Protein AF-A0A956YZY0-F1 (afdb_monomer_lite)

Sequence (178 aa):
MVRRVFIVMTLVFVVIIGIGIAQAATVSGPVVLTCTGIDGSAATGLIDRDNTGTGQESYTISVVDGAGTELYNYSATLLVSATPGPFGSTNYTTPPQYNPITLTLTSHAGNGLPEAITFTAQGTCDGLPWLAACTLNIPEGSVVGEAPLGASVYSSPGEATNITLNPGTYIVVGQDES

Structure (mmCIF, N/CA/C/O backbone):
data_AF-A0A956YZY0-F1
#
_entry.id   AF-A0A956YZY0-F1
#
loop_
_atom_site.group_PDB
_atom_site.id
_atom_site.type_symbol
_atom_site.label_atom_id
_atom_site.label_alt_id
_atom_site.label_comp_id
_atom_site.label_asym_id
_atom_site.label_entity_id
_atom_site.label_seq_id
_atom_site.pdbx_PDB_ins_code
_atom_site.Cartn_x
_atom_site.Cartn_y
_atom_site.Cartn_z
_atom_site.occupancy
_atom_site.B_iso_or_equiv
_atom_site.auth_seq_id
_atom_site.auth_comp_id
_atom_site.auth_asym_id
_atom_site.auth_atom_id
_atom_site.pdbx_PDB_model_num
ATOM 1 N N . MET A 1 1 ? -45.202 -45.625 46.369 1.00 41.31 1 MET A N 1
ATOM 2 C CA . MET A 1 1 ? -44.644 -44.255 46.434 1.00 41.31 1 MET A CA 1
ATOM 3 C C . MET A 1 1 ? -43.808 -44.023 45.184 1.00 41.31 1 MET A C 1
ATOM 5 O O . MET A 1 1 ? -42.787 -44.675 45.036 1.00 41.31 1 MET A O 1
ATOM 9 N N . VAL A 1 2 ? -44.267 -43.182 44.254 1.00 37.06 2 VAL A N 1
ATOM 10 C CA . VAL A 1 2 ? -43.566 -42.905 42.985 1.00 37.06 2 VAL A CA 1
ATOM 11 C C . VAL A 1 2 ? -42.922 -41.524 43.091 1.00 37.06 2 VAL A C 1
ATOM 13 O O . VAL A 1 2 ? -43.621 -40.525 43.253 1.00 37.06 2 VAL A O 1
ATOM 16 N N . ARG A 1 3 ? -41.587 -41.473 43.066 1.00 39.16 3 ARG A N 1
ATOM 17 C CA . ARG A 1 3 ? -40.789 -40.250 43.226 1.00 39.16 3 ARG A CA 1
ATOM 18 C C . ARG A 1 3 ? -40.714 -39.537 41.870 1.00 39.16 3 ARG A C 1
ATOM 20 O O . ARG A 1 3 ? -40.061 -40.027 40.958 1.00 39.16 3 ARG A O 1
ATOM 27 N N . ARG A 1 4 ? -41.430 -38.418 41.715 1.00 43.09 4 ARG A N 1
ATOM 28 C CA . ARG A 1 4 ? -41.411 -37.597 40.492 1.00 43.09 4 ARG A CA 1
ATOM 29 C C . ARG A 1 4 ? -40.213 -36.647 40.540 1.00 43.09 4 ARG A C 1
ATOM 31 O O . ARG A 1 4 ? -40.141 -35.803 41.427 1.00 43.09 4 ARG A O 1
ATOM 38 N N . VAL A 1 5 ? -39.273 -36.816 39.614 1.00 43.88 5 VAL A N 1
ATOM 39 C CA . VAL A 1 5 ? -38.119 -35.927 39.426 1.00 43.88 5 VAL A CA 1
ATOM 40 C C . VAL A 1 5 ? -38.533 -34.821 38.456 1.00 43.88 5 VAL A C 1
ATOM 42 O O . VAL A 1 5 ? -38.898 -35.106 37.319 1.00 43.88 5 VAL A O 1
ATOM 45 N N . PHE A 1 6 ? -38.516 -33.570 38.916 1.00 40.50 6 PHE A N 1
ATOM 46 C CA . PHE A 1 6 ? -38.710 -32.386 38.078 1.00 40.50 6 PHE A CA 1
ATOM 47 C C . PHE A 1 6 ? -37.352 -31.952 37.514 1.00 40.50 6 PHE A C 1
ATOM 49 O O . PHE A 1 6 ? -36.487 -31.508 38.266 1.00 40.50 6 PHE A O 1
ATOM 56 N N . ILE A 1 7 ? -37.160 -32.087 36.202 1.00 45.84 7 ILE A N 1
ATOM 57 C CA . ILE A 1 7 ? -36.013 -31.513 35.489 1.00 45.84 7 ILE A CA 1
ATOM 58 C C . ILE A 1 7 ? -36.432 -30.112 35.041 1.00 45.84 7 ILE A C 1
ATOM 60 O O . ILE A 1 7 ? -37.234 -29.958 34.121 1.00 45.84 7 ILE A O 1
ATOM 64 N N . VAL A 1 8 ? -35.927 -29.087 35.729 1.00 43.84 8 VAL A N 1
ATOM 65 C CA . VAL A 1 8 ? -36.049 -27.688 35.302 1.00 43.84 8 VAL A CA 1
ATOM 66 C C . VAL A 1 8 ? -35.030 -27.480 34.186 1.00 43.84 8 VAL A C 1
ATOM 68 O O . VAL A 1 8 ? -33.842 -27.293 34.429 1.00 43.84 8 VAL A O 1
ATOM 71 N N . MET A 1 9 ? -35.493 -27.608 32.946 1.00 40.72 9 MET A N 1
ATOM 72 C CA . MET A 1 9 ? -34.694 -27.375 31.748 1.00 40.72 9 MET A CA 1
ATOM 73 C C . MET A 1 9 ? -34.612 -25.861 31.511 1.00 40.72 9 MET A C 1
ATOM 75 O O . MET A 1 9 ? -35.463 -25.272 30.849 1.00 40.72 9 MET A O 1
ATOM 79 N N . THR A 1 10 ? -33.623 -25.213 32.128 1.00 48.22 10 THR A N 1
ATOM 80 C CA . THR A 1 10 ? -33.351 -23.781 31.952 1.00 48.22 10 THR A CA 1
ATOM 81 C C . THR A 1 10 ? -32.853 -23.536 30.530 1.00 48.22 10 THR A C 1
ATOM 83 O O . THR A 1 10 ? -31.740 -23.914 30.168 1.00 48.22 10 THR A O 1
ATOM 86 N N . LEU A 1 11 ? -33.706 -22.927 29.711 1.00 43.06 11 LEU A N 1
ATOM 87 C CA . LEU A 1 11 ? -33.430 -22.570 28.326 1.00 43.06 11 LEU A CA 1
ATOM 88 C C . LEU A 1 11 ? -32.510 -21.338 28.316 1.00 43.06 11 LEU A C 1
ATOM 90 O O . LEU A 1 11 ? -32.964 -20.207 28.479 1.00 43.06 11 LEU A O 1
ATOM 94 N N . VAL A 1 12 ? -31.200 -21.561 28.201 1.00 46.22 12 VAL A N 1
ATOM 95 C CA . VAL A 1 12 ? -30.209 -20.489 28.041 1.00 46.22 12 VAL A CA 1
ATOM 96 C C . VAL A 1 12 ? -30.343 -19.936 26.622 1.00 46.22 12 VAL A C 1
ATOM 98 O O . VAL A 1 12 ? -29.876 -20.539 25.659 1.00 46.22 12 VAL A O 1
ATOM 101 N N . PHE A 1 13 ? -31.018 -18.794 26.488 1.00 39.66 13 PHE A N 1
ATOM 102 C CA . PHE A 1 13 ? -31.026 -18.003 25.260 1.00 39.66 13 PHE A CA 1
ATOM 103 C C . PHE A 1 13 ? -29.633 -17.383 25.087 1.00 39.66 13 PHE A C 1
ATOM 105 O O . PHE A 1 13 ? -29.310 -16.368 25.703 1.00 39.66 13 PHE A O 1
ATOM 112 N N . VAL A 1 14 ? -28.780 -18.014 24.280 1.00 46.91 14 VAL A N 1
ATOM 113 C CA . VAL A 1 14 ? -27.547 -17.379 23.808 1.00 46.91 14 VAL A CA 1
ATOM 114 C C . VAL A 1 14 ? -27.966 -16.312 22.802 1.00 46.91 14 VAL A C 1
ATOM 116 O O . VAL A 1 14 ? -28.294 -16.612 21.656 1.00 46.91 14 VAL A O 1
ATOM 119 N N . VAL A 1 15 ? -28.004 -15.058 23.249 1.00 41.41 15 VAL A N 1
ATOM 120 C CA . VAL A 1 15 ? -28.089 -13.903 22.355 1.00 41.41 15 VAL A CA 1
ATOM 121 C C . VAL A 1 15 ? -26.752 -13.835 21.625 1.00 41.41 15 VAL A C 1
ATOM 123 O O . VAL A 1 15 ? -25.774 -13.303 22.145 1.00 41.41 15 VAL A O 1
ATOM 126 N N . ILE A 1 16 ? -26.690 -14.425 20.433 1.00 41.47 16 ILE A N 1
ATOM 127 C CA . ILE A 1 16 ? -25.596 -14.180 19.497 1.00 41.47 16 ILE A CA 1
ATOM 128 C C . ILE A 1 16 ? -25.816 -12.753 18.998 1.00 41.47 16 ILE A C 1
ATOM 130 O O . ILE A 1 16 ? -26.562 -12.521 18.049 1.00 41.47 16 ILE A O 1
ATOM 134 N N . ILE A 1 17 ? -25.235 -11.777 19.697 1.00 45.72 17 ILE A N 1
ATOM 135 C CA . ILE A 1 17 ? -25.095 -10.429 19.157 1.00 45.72 17 ILE A CA 1
ATOM 136 C C . ILE A 1 17 ? -24.217 -10.610 17.925 1.00 45.72 17 ILE A C 1
ATOM 138 O O . ILE A 1 17 ? -23.032 -10.920 18.046 1.00 45.72 17 ILE A O 1
ATOM 142 N N . GLY A 1 18 ? -24.823 -10.510 16.744 1.00 35.06 18 GLY A N 1
ATOM 143 C CA . GLY A 1 18 ? -24.089 -10.427 15.495 1.00 35.06 18 GLY A CA 1
ATOM 144 C C . GLY A 1 18 ? -23.196 -9.202 15.581 1.00 35.06 18 GLY A C 1
ATOM 145 O O . GLY A 1 18 ? -23.655 -8.082 15.382 1.00 35.06 18 GLY A O 1
ATOM 146 N N . ILE A 1 19 ? -21.934 -9.413 15.942 1.00 46.94 19 ILE A N 1
ATOM 147 C CA . ILE A 1 19 ? -20.869 -8.448 15.723 1.00 46.94 19 ILE A CA 1
ATOM 148 C C . ILE A 1 19 ? -20.811 -8.269 14.213 1.00 46.94 19 ILE A C 1
ATOM 150 O O . ILE A 1 19 ? -20.274 -9.110 13.494 1.00 46.94 19 ILE A O 1
ATOM 154 N N . GLY A 1 20 ? -21.458 -7.209 13.728 1.00 42.91 20 GLY A N 1
ATOM 155 C CA . GLY A 1 20 ? -21.179 -6.687 12.407 1.00 42.91 20 GLY A CA 1
ATOM 156 C C . GLY A 1 20 ? -19.684 -6.428 12.376 1.00 42.91 20 GLY A C 1
ATOM 157 O O . GLY A 1 20 ? -19.193 -5.555 13.087 1.00 42.91 20 GLY A O 1
ATOM 158 N N . ILE A 1 21 ? -18.960 -7.264 11.642 1.00 47.44 21 ILE A N 1
ATOM 159 C CA . ILE A 1 21 ? -17.570 -7.021 11.282 1.00 47.44 21 ILE A CA 1
ATOM 160 C C . ILE A 1 21 ? -17.555 -5.661 10.587 1.00 47.44 21 ILE A C 1
ATOM 162 O O . ILE A 1 21 ? -17.984 -5.553 9.440 1.00 47.44 21 ILE A O 1
ATOM 166 N N . ALA A 1 22 ? -17.171 -4.617 11.328 1.00 50.84 22 ALA A N 1
ATOM 167 C CA . ALA A 1 22 ? -16.955 -3.294 10.770 1.00 50.84 22 ALA A CA 1
ATOM 168 C C . ALA A 1 22 ? -15.990 -3.472 9.598 1.00 50.84 22 ALA A C 1
ATOM 170 O O . ALA A 1 22 ? -14.910 -4.057 9.766 1.00 50.84 22 ALA A O 1
ATOM 171 N N . GLN A 1 23 ? -16.432 -3.065 8.407 1.00 60.34 23 GLN A N 1
ATOM 172 C CA . GLN A 1 23 ? -15.556 -3.044 7.249 1.00 60.34 23 GLN A CA 1
ATOM 173 C C . GLN A 1 23 ? -14.432 -2.053 7.572 1.00 60.34 23 GLN A C 1
ATOM 175 O O . GLN A 1 23 ? -14.610 -1.142 8.372 1.00 60.34 23 GLN A O 1
ATOM 180 N N . ALA A 1 24 ? -13.220 -2.377 7.143 1.00 66.94 24 ALA A N 1
ATOM 181 C CA . ALA A 1 24 ? -12.042 -1.574 7.435 1.00 66.94 24 ALA A CA 1
ATOM 182 C C . ALA A 1 24 ? -11.879 -0.477 6.369 1.00 66.94 24 ALA A C 1
ATOM 184 O O . ALA A 1 24 ? -12.570 -0.531 5.349 1.00 66.94 24 ALA A O 1
ATOM 185 N N . ALA A 1 25 ? -10.939 0.457 6.571 1.00 73.69 25 ALA A N 1
ATOM 186 C CA . ALA A 1 25 ? -10.682 1.574 5.657 1.00 73.69 25 ALA A CA 1
ATOM 187 C C . ALA A 1 25 ? -10.806 1.197 4.166 1.00 73.69 25 ALA A C 1
ATOM 189 O O . ALA A 1 25 ? -9.964 0.488 3.618 1.00 73.69 25 ALA A O 1
ATOM 190 N N . THR A 1 26 ? -11.841 1.675 3.484 1.00 81.25 26 THR A N 1
ATOM 191 C CA . THR A 1 26 ? -12.118 1.306 2.090 1.00 81.25 26 THR A CA 1
ATOM 192 C C . THR A 1 26 ? -11.622 2.392 1.146 1.00 81.25 26 THR A C 1
ATOM 194 O O . THR A 1 26 ? -11.873 3.572 1.372 1.00 81.25 26 THR A O 1
ATOM 197 N N . VAL A 1 27 ? -10.954 2.012 0.056 1.00 87.31 27 VAL A N 1
ATOM 198 C CA . VAL A 1 27 ? -10.563 2.936 -1.020 1.00 87.31 27 VAL A CA 1
ATOM 199 C C . VAL A 1 27 ? -11.396 2.640 -2.264 1.00 87.31 27 VAL A C 1
ATOM 201 O O . VAL A 1 27 ? -11.514 1.490 -2.682 1.00 87.31 27 VAL A O 1
ATOM 204 N N . SER A 1 28 ? -11.975 3.679 -2.862 1.00 89.62 28 SER A N 1
ATOM 205 C CA . SER A 1 28 ? -12.790 3.605 -4.074 1.00 89.62 28 SER A CA 1
ATOM 206 C C . SER A 1 28 ? -12.232 4.529 -5.150 1.00 89.62 28 SER A C 1
ATOM 208 O O . SER A 1 28 ? -12.006 5.709 -4.904 1.00 89.62 28 SER A O 1
ATOM 210 N N . GLY A 1 29 ? -12.076 4.018 -6.369 1.00 88.62 29 GLY A N 1
ATOM 211 C CA . GLY A 1 29 ? -11.477 4.749 -7.488 1.00 88.62 29 GLY A CA 1
ATOM 212 C C . GLY A 1 29 ? -10.011 4.370 -7.732 1.00 88.62 29 GLY A C 1
ATOM 213 O O . GLY A 1 29 ? -9.440 3.572 -6.987 1.00 88.62 29 GLY A O 1
ATOM 214 N N . PRO A 1 30 ? -9.406 4.878 -8.818 1.00 91.38 30 PRO A N 1
ATOM 215 C CA . PRO A 1 30 ? -8.063 4.482 -9.212 1.00 91.38 30 PRO A CA 1
ATOM 216 C C . PRO A 1 30 ? -6.999 5.154 -8.337 1.00 91.38 30 PRO A C 1
ATOM 218 O O . PRO A 1 30 ? -6.982 6.375 -8.191 1.00 91.38 30 PRO A O 1
ATOM 221 N N . VAL A 1 31 ? -6.074 4.345 -7.820 1.00 94.38 31 VAL A N 1
ATOM 222 C CA . VAL A 1 31 ? -4.800 4.802 -7.250 1.00 94.38 31 VAL A CA 1
ATOM 223 C C . VAL A 1 31 ? -3.693 4.341 -8.188 1.00 94.38 31 VAL A C 1
ATOM 225 O O . VAL A 1 31 ? -3.515 3.141 -8.398 1.00 94.38 31 VAL A O 1
ATOM 228 N N . VAL A 1 32 ? -2.969 5.291 -8.772 1.00 95.94 32 VAL A N 1
ATOM 229 C CA . VAL A 1 32 ? -1.895 5.033 -9.732 1.00 95.94 32 VAL A CA 1
ATOM 230 C C . VAL A 1 32 ? -0.550 5.195 -9.035 1.00 95.94 32 VAL A C 1
ATOM 232 O O . VAL A 1 32 ? -0.247 6.246 -8.470 1.00 95.94 32 VAL A O 1
ATOM 235 N N . LEU A 1 33 ? 0.279 4.154 -9.094 1.00 97.00 33 LEU A N 1
ATOM 236 C CA . LEU A 1 33 ? 1.664 4.210 -8.635 1.00 97.00 33 LEU A CA 1
ATOM 237 C C . LEU A 1 33 ? 2.558 4.534 -9.828 1.00 97.00 33 LEU A C 1
ATOM 239 O O . LEU A 1 33 ? 2.664 3.752 -10.771 1.00 97.00 33 LEU A O 1
ATOM 243 N N . THR A 1 34 ? 3.174 5.710 -9.785 1.00 95.69 34 THR A N 1
ATOM 244 C CA . THR A 1 34 ? 4.140 6.174 -10.787 1.00 95.69 34 THR A CA 1
ATOM 245 C C . THR A 1 34 ? 5.563 5.913 -10.294 1.00 95.69 34 THR A C 1
ATOM 247 O O . THR A 1 34 ? 5.766 5.404 -9.193 1.00 95.69 34 THR A O 1
ATOM 250 N N . CYS A 1 35 ? 6.569 6.312 -11.072 1.00 96.75 35 CYS A N 1
ATOM 251 C CA . CYS A 1 35 ? 7.977 6.189 -10.678 1.00 96.75 35 CYS A CA 1
ATOM 252 C C . CYS A 1 35 ? 8.451 7.255 -9.698 1.00 96.75 35 CYS A C 1
ATOM 254 O O . CYS A 1 35 ? 9.539 7.136 -9.143 1.00 96.75 35 CYS A O 1
ATOM 256 N N . THR A 1 36 ? 7.645 8.292 -9.480 1.00 97.25 36 THR A N 1
ATOM 257 C CA . THR A 1 36 ? 7.986 9.412 -8.598 1.00 97.25 36 THR A CA 1
ATOM 258 C C . THR A 1 36 ? 7.070 9.508 -7.387 1.00 97.25 36 THR A C 1
ATOM 260 O O . THR A 1 36 ? 7.419 10.189 -6.426 1.00 97.25 36 THR A O 1
ATOM 263 N N . GLY A 1 37 ? 5.905 8.858 -7.416 1.00 97.12 37 GLY A N 1
ATOM 264 C CA . GLY A 1 37 ? 4.925 8.981 -6.349 1.00 97.12 37 GLY A CA 1
ATOM 265 C C . GLY A 1 37 ? 3.602 8.266 -6.594 1.00 97.12 37 GLY A C 1
ATOM 266 O O . GLY A 1 37 ? 3.418 7.537 -7.571 1.00 97.12 37 GLY A O 1
ATOM 267 N N . ILE A 1 38 ? 2.673 8.542 -5.688 1.00 97.56 38 ILE A N 1
ATOM 268 C CA . ILE A 1 38 ? 1.305 8.039 -5.649 1.00 97.56 38 ILE A CA 1
ATOM 269 C C . ILE A 1 38 ? 0.379 9.129 -6.197 1.00 97.56 38 ILE A C 1
ATOM 271 O O . ILE A 1 38 ? 0.379 10.249 -5.681 1.00 97.56 38 ILE A O 1
ATOM 275 N N . ASP A 1 39 ? -0.454 8.787 -7.177 1.00 96.50 39 ASP A N 1
ATOM 276 C CA . ASP A 1 39 ? -1.583 9.607 -7.619 1.00 96.50 39 ASP A CA 1
ATOM 277 C C . ASP A 1 39 ? -2.901 8.894 -7.293 1.00 96.50 39 ASP A C 1
ATOM 279 O O . ASP A 1 39 ? -3.341 7.985 -7.997 1.00 96.50 39 ASP A O 1
ATOM 283 N N . GLY A 1 40 ? -3.519 9.293 -6.183 1.00 93.75 40 GLY A N 1
ATOM 284 C CA . GLY A 1 40 ? -4.874 8.906 -5.792 1.00 93.75 40 GLY A CA 1
ATOM 285 C C . GLY A 1 40 ? -5.851 10.079 -5.849 1.00 93.75 40 GLY A C 1
ATOM 286 O O . GLY A 1 40 ? -6.833 10.089 -5.112 1.00 93.75 40 GLY A O 1
ATOM 287 N N . SER A 1 41 ? -5.592 11.096 -6.679 1.00 93.06 41 SER A N 1
ATOM 288 C CA . SER A 1 41 ? -6.452 12.286 -6.779 1.00 93.06 41 SER A CA 1
ATOM 289 C C . SER A 1 41 ? -7.877 11.968 -7.258 1.00 93.06 41 SER A C 1
ATOM 291 O O . SER A 1 41 ? -8.823 12.673 -6.908 1.00 93.06 41 SER A O 1
ATOM 293 N N . ALA A 1 42 ? -8.039 10.878 -8.012 1.00 90.69 42 ALA A N 1
ATOM 294 C CA . ALA A 1 42 ? -9.323 10.348 -8.464 1.00 90.69 42 ALA A CA 1
ATOM 295 C C . ALA A 1 42 ? -9.908 9.262 -7.536 1.00 90.69 42 ALA A C 1
ATOM 297 O O . ALA A 1 42 ? -10.973 8.718 -7.836 1.00 90.69 42 ALA A O 1
ATOM 298 N N . ALA A 1 43 ? -9.233 8.943 -6.427 1.00 93.00 43 ALA A N 1
ATOM 299 C CA . ALA A 1 43 ? -9.696 7.987 -5.431 1.00 93.00 43 ALA A CA 1
ATOM 300 C C . ALA A 1 43 ? -10.250 8.686 -4.184 1.00 93.00 43 ALA A C 1
ATOM 302 O O . ALA A 1 43 ? -9.802 9.760 -3.770 1.00 93.00 43 ALA A O 1
ATOM 303 N N . THR A 1 44 ? -11.212 8.030 -3.548 1.00 91.69 44 THR A N 1
ATOM 304 C CA . THR A 1 44 ? -11.745 8.402 -2.242 1.00 91.69 44 THR A CA 1
ATOM 305 C C . THR A 1 44 ? -11.474 7.305 -1.222 1.00 91.69 44 THR A C 1
ATOM 307 O O . THR A 1 44 ? -11.464 6.122 -1.553 1.00 91.69 44 THR A O 1
ATOM 310 N N . GLY A 1 45 ? -11.230 7.699 0.025 1.00 88.81 45 GLY A N 1
ATOM 311 C CA . GLY A 1 45 ? -11.102 6.815 1.176 1.00 88.81 45 GLY A CA 1
ATOM 312 C C . GLY A 1 45 ? -12.295 6.976 2.115 1.00 88.81 45 GLY A C 1
ATOM 313 O O . GLY A 1 45 ? -12.728 8.096 2.384 1.00 88.81 45 GLY A O 1
ATOM 314 N N . LEU A 1 46 ? -12.820 5.868 2.624 1.00 88.12 46 LEU A N 1
ATOM 315 C CA . LEU A 1 46 ? -13.830 5.811 3.674 1.00 88.12 46 LEU A CA 1
ATOM 316 C C . LEU A 1 46 ? -13.218 5.139 4.903 1.00 88.12 46 LEU A C 1
ATOM 318 O O . LEU A 1 46 ? -12.626 4.073 4.779 1.00 88.12 46 LEU A O 1
ATOM 322 N N . ILE A 1 47 ? -13.372 5.771 6.064 1.00 87.81 47 ILE A N 1
ATOM 323 C CA . ILE A 1 47 ? -12.876 5.300 7.359 1.00 87.81 47 ILE A CA 1
ATOM 324 C C . ILE A 1 47 ? -14.096 4.943 8.206 1.00 87.81 47 ILE A C 1
ATOM 326 O O . ILE A 1 47 ? -14.757 5.834 8.737 1.00 87.81 47 ILE A O 1
ATOM 330 N N . ASP A 1 48 ? -14.439 3.664 8.296 1.00 86.88 48 ASP A N 1
ATOM 331 C CA . ASP A 1 48 ? -15.657 3.167 8.950 1.00 86.88 48 ASP A CA 1
ATOM 332 C C . ASP A 1 48 ? -15.384 2.227 10.137 1.00 86.88 48 ASP A C 1
ATOM 334 O O . ASP A 1 48 ? -16.311 1.689 10.750 1.00 86.88 48 ASP A O 1
ATOM 338 N N . ARG A 1 49 ? -14.113 2.091 10.527 1.00 88.69 49 ARG A N 1
ATOM 339 C CA . ARG A 1 49 ? -13.664 1.174 11.576 1.00 88.69 49 ARG A CA 1
ATOM 340 C C . ARG A 1 49 ? -13.070 1.889 12.784 1.00 88.69 49 ARG A C 1
ATOM 342 O O . ARG A 1 49 ? -12.116 2.642 12.670 1.00 88.69 49 ARG A O 1
ATOM 349 N N . ASP A 1 50 ? -13.563 1.568 13.980 1.00 91.88 50 ASP A N 1
ATOM 350 C CA . ASP A 1 50 ? -12.995 2.066 15.240 1.00 91.88 50 ASP A CA 1
ATOM 351 C C . ASP A 1 50 ? -12.068 1.030 15.894 1.00 91.88 50 ASP A C 1
ATOM 353 O O . ASP A 1 50 ? -12.481 0.263 16.768 1.00 91.88 50 ASP A O 1
ATOM 357 N N . ASN A 1 51 ? -10.801 1.000 15.473 1.00 92.50 51 ASN A N 1
ATOM 358 C CA . ASN A 1 51 ? -9.764 0.170 16.102 1.00 92.50 51 ASN A CA 1
ATOM 359 C C . ASN A 1 51 ? -9.091 0.856 17.307 1.00 92.50 51 ASN A C 1
ATOM 361 O O . ASN A 1 51 ? -8.279 0.234 17.988 1.00 92.50 51 ASN A O 1
ATOM 365 N N . THR A 1 52 ? -9.434 2.110 17.614 1.00 93.38 52 THR A N 1
ATOM 366 C CA . THR A 1 52 ? -8.879 2.837 18.770 1.00 93.38 52 THR A CA 1
ATOM 367 C C . THR A 1 52 ? -9.775 2.780 20.009 1.00 93.38 52 THR A C 1
ATOM 369 O O . THR A 1 52 ? -9.290 2.975 21.122 1.00 93.38 52 THR A O 1
ATOM 372 N N . GLY A 1 53 ? -11.073 2.515 19.832 1.00 92.31 53 GLY A N 1
ATOM 373 C CA . GLY A 1 53 ? -12.090 2.587 20.886 1.00 92.31 53 GLY A CA 1
ATOM 374 C C . GLY A 1 53 ? -12.549 4.015 21.196 1.00 92.31 53 GLY A C 1
ATOM 375 O O . GLY A 1 53 ? -13.143 4.257 22.246 1.00 92.31 53 GLY A O 1
ATOM 376 N N . THR A 1 54 ? -12.244 4.973 20.316 1.00 93.12 54 THR A N 1
ATOM 377 C CA . THR A 1 54 ? -12.568 6.401 20.495 1.00 93.12 54 THR A CA 1
ATOM 378 C C . THR A 1 54 ? -13.308 6.998 19.298 1.00 93.12 54 THR A C 1
ATOM 380 O O . THR A 1 54 ? -13.330 8.214 19.119 1.00 93.12 54 THR A O 1
ATOM 383 N N . GLY A 1 55 ? -13.918 6.149 18.469 1.00 91.12 55 GLY A N 1
ATOM 384 C CA . GLY A 1 55 ? -14.531 6.547 17.205 1.00 91.12 55 GLY A CA 1
ATOM 385 C C . GLY A 1 55 ? -13.503 6.936 16.143 1.00 91.12 55 GLY A C 1
ATOM 386 O O . GLY A 1 55 ? -13.789 7.796 15.312 1.00 91.12 55 GLY A O 1
ATOM 387 N N . GLN A 1 56 ? -12.303 6.351 16.183 1.00 93.00 56 GLN A N 1
ATOM 388 C CA . GLN A 1 56 ? -11.224 6.643 15.236 1.00 93.00 56 GLN A CA 1
ATOM 389 C C . GLN A 1 56 ? -10.583 5.367 14.696 1.00 93.00 56 GLN A C 1
ATOM 391 O O . GLN A 1 56 ? -10.453 4.376 15.419 1.00 93.00 56 GLN A O 1
ATOM 396 N N . GLU A 1 57 ? -10.100 5.442 13.459 1.00 92.25 57 GLU A N 1
ATOM 397 C CA . GLU A 1 57 ? -9.257 4.424 12.845 1.00 92.25 57 GLU A CA 1
ATOM 398 C C . GLU A 1 57 ? -7.804 4.883 12.812 1.00 92.25 57 GLU A C 1
ATOM 400 O O . GLU A 1 57 ? -7.488 5.955 12.293 1.00 92.25 57 GLU A O 1
ATOM 405 N N . SER A 1 58 ? -6.915 4.046 13.328 1.00 94.19 58 SER A N 1
ATOM 406 C CA . SER A 1 58 ? -5.473 4.151 13.154 1.00 94.19 58 SER A CA 1
ATOM 407 C C . SER A 1 58 ? -5.028 3.272 11.983 1.00 94.19 58 SER A C 1
ATOM 409 O O . SER A 1 58 ? -5.389 2.092 11.929 1.00 94.19 58 SER A O 1
ATOM 411 N N . TYR A 1 59 ? -4.252 3.825 11.053 1.00 93.12 59 TYR A N 1
ATOM 412 C CA . TYR A 1 59 ? -3.818 3.120 9.845 1.00 93.12 59 TYR A CA 1
ATOM 413 C C . TYR A 1 59 ? -2.430 3.563 9.365 1.00 93.12 59 TYR A C 1
ATOM 415 O O . TYR A 1 59 ? -1.964 4.658 9.694 1.00 93.12 59 TYR A O 1
ATOM 423 N N . THR A 1 60 ? -1.830 2.740 8.503 1.00 94.94 60 THR A N 1
ATOM 424 C CA . THR A 1 60 ? -0.587 3.020 7.774 1.00 94.94 60 THR A CA 1
ATOM 425 C C . THR A 1 60 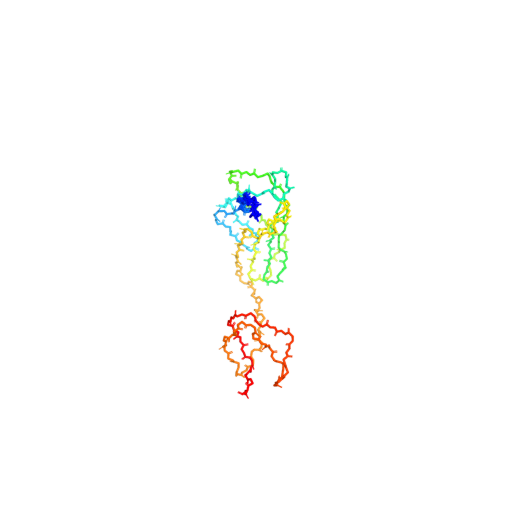? -0.782 2.851 6.274 1.00 94.94 60 THR A C 1
ATOM 427 O O . THR A 1 60 ? -1.354 1.862 5.828 1.00 94.94 60 THR A O 1
ATOM 430 N N . ILE A 1 61 ? -0.248 3.784 5.490 1.00 95.00 61 ILE A N 1
ATOM 431 C CA . ILE A 1 61 ? 0.004 3.630 4.057 1.00 95.00 61 ILE A CA 1
ATOM 432 C C . ILE A 1 61 ? 1.498 3.367 3.885 1.00 95.00 61 ILE A C 1
ATOM 434 O O . ILE A 1 61 ? 2.315 4.216 4.236 1.00 95.00 61 ILE A O 1
ATOM 438 N N . SER A 1 62 ? 1.851 2.215 3.325 1.00 96.94 62 SER A N 1
ATOM 439 C CA . SER A 1 62 ? 3.232 1.845 3.010 1.00 96.94 62 SER A CA 1
ATOM 440 C C . SER A 1 62 ? 3.372 1.585 1.517 1.00 96.94 62 SER A C 1
ATOM 442 O O . SER A 1 62 ? 2.525 0.920 0.921 1.00 96.94 62 SER A O 1
ATOM 444 N N . VAL A 1 63 ? 4.437 2.106 0.912 1.00 98.12 63 VAL A N 1
ATOM 445 C CA . VAL A 1 63 ? 4.828 1.805 -0.464 1.00 98.12 63 VAL A CA 1
ATOM 446 C C . VAL A 1 63 ? 6.235 1.242 -0.475 1.00 98.12 63 VAL A C 1
ATOM 4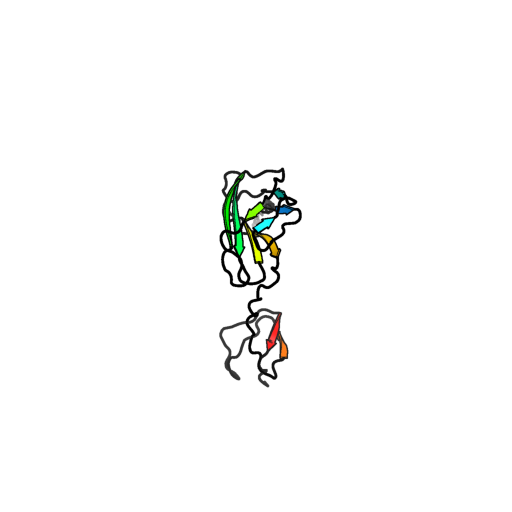48 O O . VAL A 1 63 ? 7.159 1.874 0.037 1.00 98.12 63 VAL A O 1
ATOM 451 N N . VAL A 1 64 ? 6.393 0.082 -1.102 1.00 97.44 64 VAL A N 1
ATOM 452 C CA . VAL A 1 64 ? 7.676 -0.600 -1.272 1.00 97.44 64 VAL A CA 1
ATOM 453 C C . VAL A 1 64 ? 7.928 -0.932 -2.738 1.00 97.44 64 VAL A C 1
ATOM 455 O O . VAL A 1 64 ? 6.986 -1.082 -3.517 1.00 97.44 64 VAL A O 1
ATOM 458 N N . ASP A 1 65 ? 9.193 -1.051 -3.122 1.00 97.44 65 ASP A N 1
ATOM 459 C CA . ASP A 1 65 ? 9.581 -1.562 -4.438 1.00 97.44 65 ASP A CA 1
ATOM 460 C C . ASP A 1 65 ? 9.714 -3.097 -4.455 1.00 97.44 65 ASP A C 1
ATOM 462 O O . ASP A 1 65 ? 9.522 -3.769 -3.438 1.00 97.44 65 ASP A O 1
ATOM 466 N N . GLY A 1 66 ? 10.060 -3.667 -5.613 1.00 93.56 66 GLY A N 1
ATOM 467 C CA . GLY A 1 66 ? 10.172 -5.119 -5.788 1.00 93.56 66 GLY A CA 1
ATOM 468 C C . GLY A 1 66 ? 11.267 -5.786 -4.947 1.00 93.56 66 GLY A C 1
ATOM 469 O O . GLY A 1 66 ? 11.281 -7.010 -4.835 1.00 93.56 66 GLY A O 1
ATOM 470 N N . ALA A 1 67 ? 12.171 -5.000 -4.350 1.00 93.50 67 ALA A N 1
ATOM 471 C CA . ALA A 1 67 ? 13.193 -5.458 -3.409 1.00 93.50 67 ALA A CA 1
ATOM 472 C C . ALA A 1 67 ? 12.781 -5.321 -1.944 1.00 93.50 67 ALA A C 1
ATOM 474 O O . ALA A 1 67 ? 13.550 -5.693 -1.058 1.00 93.50 67 ALA A O 1
ATOM 475 N N . GLY A 1 68 ? 11.584 -4.794 -1.679 1.00 94.25 68 GLY A N 1
ATOM 476 C CA . GLY A 1 68 ? 11.140 -4.447 -0.336 1.00 94.25 68 GLY A CA 1
ATOM 477 C C . GLY A 1 68 ? 11.740 -3.137 0.175 1.00 94.25 68 GLY A C 1
ATOM 478 O O . GLY A 1 68 ? 11.686 -2.882 1.376 1.00 94.25 68 GLY A O 1
ATOM 479 N N . THR A 1 69 ? 12.314 -2.301 -0.698 1.00 95.62 69 THR A N 1
ATOM 480 C CA . THR A 1 69 ? 12.804 -0.975 -0.303 1.00 95.62 69 THR A CA 1
ATOM 481 C C . THR A 1 69 ? 11.617 -0.065 -0.030 1.00 95.62 69 THR A C 1
ATOM 483 O O . THR A 1 69 ? 10.762 0.099 -0.898 1.00 95.62 69 THR A O 1
ATOM 486 N N . GLU A 1 70 ? 11.568 0.555 1.148 1.00 97.62 70 GLU A N 1
ATOM 487 C CA . GLU A 1 70 ? 10.525 1.521 1.492 1.00 97.62 70 GLU A CA 1
ATOM 488 C C . GLU A 1 70 ? 10.683 2.817 0.680 1.00 97.62 70 GLU A C 1
ATOM 490 O O . GLU A 1 70 ? 11.713 3.492 0.734 1.00 97.62 70 GLU A O 1
ATOM 495 N N . LEU A 1 71 ? 9.641 3.165 -0.073 1.00 98.06 71 LEU A N 1
ATOM 496 C CA . LEU A 1 71 ? 9.569 4.372 -0.902 1.00 98.06 71 LEU A CA 1
ATOM 497 C C . LEU A 1 71 ? 8.729 5.466 -0.244 1.00 98.06 71 LEU A C 1
ATOM 499 O O . LEU A 1 71 ? 8.933 6.654 -0.499 1.00 98.06 71 LEU A O 1
ATOM 503 N N . TYR A 1 72 ? 7.750 5.064 0.567 1.00 98.00 72 TYR A N 1
ATOM 504 C CA . TYR A 1 72 ? 6.871 5.955 1.309 1.00 98.00 72 TYR A CA 1
ATOM 505 C C . TYR A 1 72 ? 6.241 5.216 2.490 1.00 98.00 72 TYR A C 1
ATOM 507 O O . TYR A 1 72 ? 5.830 4.064 2.355 1.00 98.00 72 TYR A O 1
ATOM 515 N N . ASN A 1 73 ? 6.120 5.893 3.628 1.00 96.50 73 ASN A N 1
ATOM 516 C CA . ASN A 1 73 ? 5.434 5.378 4.804 1.00 96.50 73 ASN A CA 1
ATOM 517 C C . ASN A 1 73 ? 4.757 6.534 5.539 1.00 96.50 73 ASN A C 1
ATOM 519 O O . ASN A 1 73 ? 5.378 7.564 5.814 1.00 96.50 73 ASN A O 1
ATOM 523 N N . TYR A 1 74 ? 3.471 6.374 5.814 1.00 95.00 74 TYR A N 1
ATOM 524 C CA . TYR A 1 74 ? 2.668 7.356 6.518 1.00 95.00 74 TYR A CA 1
ATOM 525 C C . TYR A 1 74 ? 1.677 6.659 7.431 1.00 95.00 74 TYR A C 1
ATOM 527 O O . TYR A 1 74 ? 0.881 5.845 6.972 1.00 95.00 74 TYR A O 1
ATOM 535 N N . SER A 1 75 ? 1.676 7.043 8.703 1.00 94.12 75 SER A N 1
ATOM 536 C CA . SER A 1 75 ? 0.697 6.576 9.678 1.00 94.12 75 SER A CA 1
ATOM 537 C C . SER A 1 75 ? -0.118 7.741 10.205 1.00 94.12 75 SER A C 1
ATOM 539 O O . SER A 1 75 ? 0.415 8.822 10.467 1.00 94.12 75 SER A O 1
ATOM 541 N N . ALA A 1 76 ? -1.411 7.510 10.393 1.00 91.88 76 ALA A N 1
ATOM 542 C CA . ALA A 1 76 ? -2.328 8.514 10.903 1.00 91.88 76 ALA A CA 1
ATOM 543 C C . ALA A 1 76 ? -3.438 7.895 11.742 1.00 91.88 76 ALA A C 1
ATOM 545 O O . ALA A 1 76 ? -3.577 6.680 11.875 1.00 91.88 76 ALA A O 1
ATOM 546 N N . THR A 1 77 ? -4.228 8.770 12.350 1.00 92.44 77 THR A N 1
ATOM 547 C CA . THR A 1 77 ? -5.480 8.409 13.002 1.00 92.44 77 THR A CA 1
ATOM 548 C C . THR A 1 77 ? -6.541 9.389 12.539 1.00 92.44 77 THR A C 1
ATOM 550 O O . THR A 1 77 ? -6.320 10.600 12.588 1.00 92.44 77 THR A O 1
ATOM 553 N N . LEU A 1 78 ? -7.659 8.870 12.043 1.00 90.69 78 LEU A N 1
ATOM 554 C CA . LEU A 1 78 ? -8.768 9.670 11.535 1.00 90.69 78 LEU A CA 1
ATOM 555 C C . LEU A 1 78 ? -10.068 9.276 12.221 1.00 90.69 78 LEU A C 1
ATOM 557 O O . LEU A 1 78 ? -10.268 8.122 12.590 1.00 90.69 78 LEU A O 1
ATOM 561 N N . LEU A 1 79 ? -10.962 10.251 12.373 1.00 91.50 79 LEU A N 1
ATOM 562 C CA . LEU A 1 79 ? -12.317 10.003 12.849 1.00 91.50 79 LEU A CA 1
ATOM 563 C C . LEU A 1 79 ? -13.057 9.088 11.880 1.00 91.50 79 LEU A C 1
ATOM 565 O O . LEU A 1 79 ? -13.007 9.282 10.664 1.00 91.50 79 LEU A O 1
ATOM 569 N N . VAL A 1 80 ? -13.795 8.142 12.451 1.00 90.19 80 VAL A N 1
ATOM 570 C CA . VAL A 1 80 ? -14.752 7.332 11.711 1.00 90.19 80 VAL A CA 1
ATOM 571 C C . VAL A 1 80 ? -15.808 8.257 11.105 1.00 90.19 80 VAL A C 1
ATOM 573 O O . VAL A 1 80 ? -16.432 9.061 11.801 1.00 90.19 80 VAL A O 1
ATOM 576 N N . SER A 1 81 ? -15.993 8.161 9.792 1.00 81.81 81 SER A N 1
ATOM 577 C CA . SER A 1 81 ? -16.869 9.019 8.998 1.00 81.81 81 SER A CA 1
ATOM 578 C C . SER A 1 81 ? -17.690 8.177 8.032 1.00 81.81 81 SER A C 1
ATOM 580 O O . SER A 1 81 ? -17.172 7.274 7.391 1.00 81.81 81 SER A O 1
ATOM 582 N N . ALA A 1 82 ? -18.967 8.527 7.861 1.00 73.50 82 ALA A N 1
ATOM 583 C CA . ALA A 1 82 ? -19.828 7.919 6.843 1.00 73.50 82 ALA A CA 1
ATOM 584 C C . ALA A 1 82 ? -19.628 8.520 5.437 1.00 73.50 82 ALA A C 1
ATOM 586 O O . ALA A 1 82 ? -20.182 8.012 4.465 1.00 73.50 82 ALA A O 1
ATOM 587 N N . THR A 1 83 ? -18.884 9.627 5.319 1.00 82.38 83 THR A N 1
ATOM 588 C CA . THR A 1 83 ? -18.642 10.302 4.035 1.00 82.38 83 THR A CA 1
ATOM 589 C C . THR A 1 83 ? -17.213 10.029 3.568 1.00 82.38 83 THR A C 1
ATOM 591 O O . THR A 1 83 ? -16.285 10.395 4.298 1.00 82.38 83 THR A O 1
ATOM 594 N N . PRO A 1 84 ? -17.016 9.437 2.373 1.00 83.25 84 PRO A N 1
ATOM 595 C CA . PRO A 1 84 ? -15.689 9.265 1.795 1.00 83.25 84 PRO A CA 1
ATOM 596 C C . PRO A 1 84 ? -14.996 10.614 1.554 1.00 83.25 84 PRO A C 1
ATOM 598 O O . PRO A 1 84 ? -15.607 11.547 1.031 1.00 83.25 84 PRO A O 1
ATOM 601 N N . GLY A 1 85 ? -13.720 10.710 1.918 1.00 83.25 85 GLY A N 1
ATOM 602 C CA . GLY A 1 85 ? -12.850 11.857 1.642 1.00 83.25 85 GLY A CA 1
ATOM 603 C C . GLY A 1 85 ? -11.864 11.570 0.505 1.00 83.25 85 GLY A C 1
ATOM 604 O O . GLY A 1 85 ? -11.747 10.424 0.082 1.00 83.25 85 GLY A O 1
ATOM 605 N N . PRO A 1 86 ? -11.145 12.577 -0.020 1.00 84.88 86 PRO A N 1
ATOM 606 C CA . PRO A 1 86 ? -10.115 12.352 -1.036 1.00 84.88 86 PRO A CA 1
ATOM 607 C C . PRO A 1 86 ? -8.951 11.517 -0.476 1.00 84.88 86 PRO A C 1
ATOM 609 O O . PRO A 1 86 ? -8.521 11.751 0.651 1.00 84.88 86 PRO A O 1
ATOM 612 N N . PHE A 1 87 ? -8.413 10.583 -1.269 1.00 88.62 87 PHE A N 1
ATOM 613 C CA . PHE A 1 87 ? -7.236 9.792 -0.872 1.00 88.62 87 PHE A CA 1
ATOM 614 C C . PHE A 1 87 ? -5.937 10.616 -0.939 1.00 88.62 87 PHE A C 1
ATOM 616 O O . PHE A 1 87 ? -5.078 10.507 -0.068 1.00 88.62 87 PHE A O 1
ATOM 623 N N . GLY A 1 88 ? -5.820 11.492 -1.943 1.00 90.88 88 GLY A N 1
ATOM 624 C CA . GLY A 1 88 ? -4.709 12.436 -2.084 1.00 90.88 88 GLY A CA 1
ATOM 625 C C . GLY A 1 88 ? -3.576 11.947 -2.989 1.00 90.88 88 GLY A C 1
ATOM 626 O O . GLY A 1 88 ? -3.705 10.974 -3.731 1.00 90.88 88 GLY A O 1
ATOM 627 N N . SER A 1 89 ? -2.464 12.681 -3.000 1.00 94.38 89 SER A N 1
ATOM 628 C CA . SER A 1 89 ? -1.290 12.387 -3.836 1.00 94.38 89 SER A CA 1
ATOM 629 C C . SER A 1 89 ? -0.015 12.853 -3.144 1.00 94.38 89 SER A C 1
ATOM 631 O O . SER A 1 89 ? -0.027 13.855 -2.428 1.00 94.38 89 SER A O 1
ATOM 633 N N . THR A 1 90 ? 1.084 12.130 -3.346 1.00 96.50 90 THR A N 1
ATOM 634 C CA . THR A 1 90 ? 2.374 12.432 -2.709 1.00 96.50 90 THR A CA 1
ATOM 635 C C . THR A 1 90 ? 3.535 11.839 -3.499 1.00 96.50 90 THR A C 1
ATOM 637 O O . THR A 1 90 ? 3.377 10.838 -4.195 1.00 96.50 90 THR A O 1
ATOM 640 N N . ASN A 1 91 ? 4.718 12.434 -3.354 1.00 97.94 91 ASN A N 1
ATOM 641 C CA . ASN A 1 91 ? 5.958 11.899 -3.912 1.00 97.94 91 ASN A CA 1
ATOM 642 C C . ASN A 1 91 ? 6.578 10.852 -2.978 1.00 97.94 91 ASN A C 1
ATOM 644 O O . ASN A 1 91 ? 6.377 10.902 -1.761 1.00 97.94 91 ASN A O 1
ATOM 648 N N . TYR A 1 92 ? 7.366 9.942 -3.549 1.00 97.75 92 TYR A N 1
ATOM 649 C CA . TYR A 1 92 ? 8.223 9.045 -2.779 1.00 97.75 92 TYR A CA 1
ATOM 650 C C . TYR A 1 92 ? 9.368 9.815 -2.117 1.00 97.75 92 TYR A C 1
ATOM 652 O O . TYR A 1 92 ? 9.881 10.792 -2.666 1.00 97.75 92 TYR A O 1
ATOM 660 N N . THR A 1 93 ? 9.794 9.354 -0.943 1.00 97.25 93 THR A N 1
ATOM 661 C CA . THR A 1 93 ? 10.999 9.859 -0.268 1.00 97.25 93 THR A CA 1
ATOM 662 C C . THR A 1 93 ? 12.265 9.251 -0.867 1.00 97.25 93 THR A C 1
ATOM 664 O O . THR A 1 93 ? 13.306 9.906 -0.892 1.00 97.25 93 THR A O 1
ATOM 667 N N . THR A 1 94 ? 12.154 8.031 -1.400 1.00 95.94 94 THR A N 1
ATOM 668 C CA . THR A 1 94 ? 13.232 7.286 -2.057 1.00 95.94 94 THR A CA 1
ATOM 669 C C . THR A 1 94 ? 12.765 6.810 -3.438 1.00 95.94 94 THR A C 1
ATOM 671 O O . THR A 1 94 ? 11.666 6.265 -3.537 1.00 95.94 94 THR A O 1
ATOM 674 N N . PRO A 1 95 ? 13.549 6.994 -4.520 1.00 96.06 95 PRO A N 1
ATOM 675 C CA . PRO A 1 95 ? 13.177 6.490 -5.841 1.00 96.06 95 PRO A CA 1
ATOM 676 C C . PRO A 1 95 ? 13.184 4.949 -5.909 1.00 96.06 95 PRO A C 1
ATOM 678 O O . PRO A 1 95 ? 14.138 4.337 -5.419 1.00 96.06 95 PRO A O 1
ATOM 681 N N . PRO A 1 96 ? 12.200 4.314 -6.572 1.00 97.56 96 PRO A N 1
ATOM 682 C CA . PRO A 1 96 ? 12.160 2.862 -6.753 1.00 97.56 96 PRO A CA 1
ATOM 683 C C . PRO A 1 96 ? 13.365 2.360 -7.552 1.00 97.56 96 PRO A C 1
ATOM 685 O O . PRO A 1 96 ? 13.789 3.012 -8.508 1.00 97.56 96 PRO A O 1
ATOM 688 N N . GLN A 1 97 ? 13.894 1.191 -7.184 1.00 97.12 97 GLN A N 1
ATOM 689 C CA . GLN A 1 97 ? 14.977 0.526 -7.919 1.00 97.12 97 GLN A CA 1
ATOM 690 C C . GLN A 1 97 ? 14.512 -0.766 -8.604 1.00 97.12 97 GLN A C 1
ATOM 692 O O . GLN A 1 97 ? 15.123 -1.177 -9.588 1.00 97.12 97 GLN A O 1
ATOM 697 N N . TYR A 1 98 ? 13.421 -1.381 -8.129 1.00 96.56 98 TYR A N 1
ATOM 698 C CA . TYR A 1 98 ? 12.896 -2.641 -8.663 1.00 96.56 98 TYR A CA 1
ATOM 699 C C . TYR A 1 98 ? 11.378 -2.623 -8.863 1.00 96.56 98 TYR A C 1
ATOM 701 O O . TYR A 1 98 ? 10.632 -2.055 -8.070 1.00 96.56 98 TYR A O 1
ATOM 709 N N . ASN A 1 99 ? 10.907 -3.320 -9.895 1.00 95.88 99 ASN A N 1
ATOM 710 C CA . ASN A 1 99 ? 9.493 -3.634 -10.080 1.00 95.88 99 ASN A CA 1
ATOM 711 C C . ASN A 1 99 ? 9.096 -4.924 -9.329 1.00 95.88 99 ASN A C 1
ATOM 713 O O . ASN A 1 99 ? 9.926 -5.833 -9.218 1.00 95.88 99 ASN A O 1
ATOM 717 N N . PRO A 1 100 ? 7.829 -5.045 -8.879 1.00 96.31 100 PRO A N 1
ATOM 718 C CA . PRO A 1 100 ? 6.767 -4.034 -8.947 1.00 96.31 100 PRO A CA 1
ATOM 719 C C . PRO A 1 100 ? 6.825 -3.054 -7.767 1.00 96.31 100 PRO A C 1
ATOM 721 O O . PRO A 1 100 ? 7.339 -3.382 -6.702 1.00 96.31 100 PRO A O 1
ATOM 724 N N . ILE A 1 101 ? 6.221 -1.876 -7.925 1.00 97.50 101 ILE A N 1
ATOM 725 C CA . ILE A 1 101 ? 5.948 -0.976 -6.800 1.00 97.50 101 ILE A CA 1
ATOM 726 C C . ILE A 1 101 ? 4.617 -1.394 -6.184 1.00 97.50 101 ILE A C 1
ATOM 728 O O . ILE A 1 101 ? 3.623 -1.506 -6.900 1.00 97.50 101 ILE A O 1
ATOM 732 N N . THR A 1 102 ? 4.587 -1.619 -4.875 1.00 96.81 102 THR A N 1
ATOM 733 C CA . THR A 1 102 ? 3.400 -2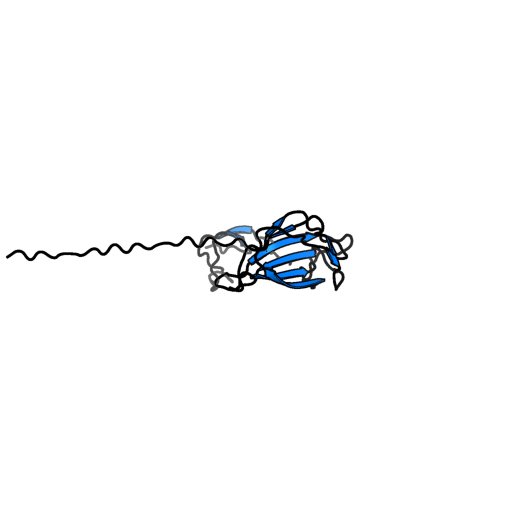.078 -4.147 1.00 96.81 102 THR A CA 1
ATOM 734 C C . THR A 1 102 ? 3.034 -1.082 -3.060 1.00 96.81 102 THR A C 1
ATOM 736 O O . THR A 1 102 ? 3.850 -0.792 -2.193 1.00 96.81 102 THR A O 1
ATOM 739 N N . LEU A 1 103 ? 1.794 -0.597 -3.086 1.00 96.88 103 LEU A N 1
ATOM 740 C CA . LEU A 1 103 ? 1.185 0.189 -2.017 1.00 96.88 103 LEU A CA 1
ATOM 741 C C . LEU A 1 103 ? 0.253 -0.701 -1.208 1.00 96.88 103 LEU A C 1
ATOM 743 O O . LEU A 1 103 ? -0.574 -1.406 -1.781 1.00 96.88 103 LEU A O 1
ATOM 747 N N . THR A 1 104 ? 0.340 -0.610 0.114 1.00 95.31 104 THR A N 1
ATOM 748 C CA . THR A 1 104 ? -0.577 -1.244 1.063 1.00 95.31 104 THR A CA 1
ATOM 749 C C . THR A 1 104 ? -1.153 -0.199 2.012 1.00 95.31 104 THR A C 1
ATOM 751 O O . THR A 1 104 ? -0.430 0.658 2.516 1.00 95.31 104 THR A O 1
ATOM 754 N N . LEU A 1 105 ? -2.466 -0.254 2.230 1.00 92.75 105 LEU A N 1
ATOM 755 C CA . LEU A 1 105 ? -3.145 0.445 3.317 1.00 92.75 105 LEU A CA 1
ATOM 756 C C . LEU A 1 105 ? -3.505 -0.592 4.376 1.00 92.75 105 LEU A C 1
ATOM 758 O O . LEU A 1 105 ? -4.242 -1.538 4.092 1.00 92.75 105 LEU A O 1
ATOM 762 N N . THR A 1 106 ? -2.996 -0.400 5.583 1.00 92.69 106 THR A N 1
ATOM 763 C CA . THR A 1 106 ? -3.171 -1.317 6.704 1.00 92.69 106 THR A CA 1
ATOM 764 C C . THR A 1 106 ? -3.902 -0.607 7.828 1.00 92.69 106 THR A C 1
ATOM 766 O O . THR A 1 106 ? -3.400 0.367 8.380 1.00 92.69 106 THR A O 1
ATOM 769 N N . SER A 1 107 ? -5.076 -1.112 8.194 1.00 92.12 107 SER A N 1
ATOM 770 C CA . SER A 1 107 ? -5.777 -0.753 9.424 1.00 92.12 107 SER A CA 1
ATOM 771 C C . SER A 1 107 ? -5.192 -1.546 10.585 1.00 92.12 107 SER A C 1
ATOM 773 O O . SER A 1 107 ? -5.182 -2.779 10.557 1.00 92.12 107 SER A O 1
ATOM 775 N N . HIS A 1 108 ? -4.713 -0.859 11.618 1.00 93.50 108 HIS A N 1
ATOM 776 C CA . HIS A 1 108 ? -4.042 -1.518 12.734 1.00 93.50 108 HIS A CA 1
ATOM 777 C C . HIS A 1 108 ? -4.987 -2.393 13.571 1.00 93.50 108 HIS A C 1
ATOM 779 O O . HIS A 1 108 ? -6.216 -2.223 13.588 1.00 93.50 108 HIS A O 1
ATOM 785 N N . ALA A 1 109 ? -4.395 -3.344 14.294 1.00 93.38 109 ALA A N 1
ATOM 786 C CA . ALA A 1 109 ? -5.096 -4.073 15.341 1.00 93.38 109 ALA A CA 1
ATOM 787 C C . ALA A 1 109 ? -5.434 -3.142 16.515 1.00 93.38 109 ALA A C 1
ATOM 789 O O . ALA A 1 109 ? -4.651 -2.262 16.870 1.00 93.38 109 ALA A O 1
ATOM 790 N N . GLY A 1 110 ? -6.575 -3.373 17.157 1.00 92.75 110 GLY A N 1
ATOM 791 C CA . GLY A 1 110 ? -6.998 -2.612 18.329 1.00 92.75 110 GLY A CA 1
ATOM 792 C C . GLY A 1 110 ? -8.502 -2.706 18.569 1.00 92.75 110 GLY A C 1
ATOM 793 O O . GLY A 1 110 ? -9.248 -3.143 17.696 1.00 92.75 110 GLY A O 1
ATOM 794 N N . ASN A 1 111 ? -8.947 -2.363 19.781 1.00 93.25 111 ASN A N 1
ATOM 795 C CA . ASN A 1 111 ? -10.359 -2.427 20.189 1.00 93.25 111 ASN A CA 1
ATOM 796 C C . ASN A 1 111 ? -11.042 -3.789 19.899 1.00 93.25 111 ASN A C 1
ATOM 798 O O . ASN A 1 111 ? -12.184 -3.860 19.456 1.00 93.25 111 ASN A O 1
ATOM 802 N N . GLY A 1 112 ? -10.313 -4.894 20.100 1.00 89.94 112 GLY A N 1
ATOM 803 C CA . GLY A 1 112 ? -10.808 -6.250 19.821 1.00 89.94 112 GLY A CA 1
ATOM 804 C C . GLY A 1 112 ? -10.841 -6.638 18.337 1.00 89.94 112 GLY A C 1
ATOM 805 O O . GLY A 1 112 ? -11.303 -7.728 18.009 1.00 89.94 112 GLY A 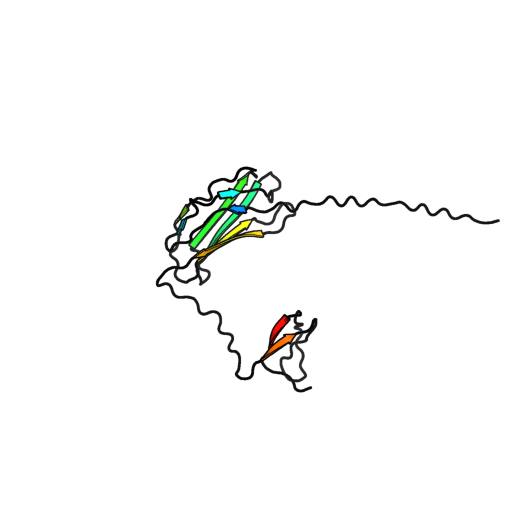O 1
ATOM 806 N N . LEU A 1 113 ? -10.333 -5.785 17.447 1.00 87.56 113 LEU A N 1
ATOM 807 C CA . LEU A 1 113 ? -10.257 -6.035 16.015 1.00 87.56 113 LEU A CA 1
ATOM 808 C C . LEU A 1 113 ? -8.818 -6.411 15.593 1.00 87.56 113 LEU A C 1
ATOM 810 O O . LEU A 1 113 ? -7.865 -5.778 16.056 1.00 87.56 113 LEU A O 1
ATOM 814 N N . PRO A 1 114 ? -8.629 -7.407 14.703 1.00 89.56 114 PRO A N 1
ATOM 815 C CA . PRO A 1 114 ? -7.309 -7.788 14.194 1.00 89.56 114 PRO A CA 1
ATOM 816 C C . PRO A 1 114 ? -6.799 -6.782 13.159 1.00 89.56 114 PRO A C 1
ATOM 818 O O . PRO A 1 114 ? -7.605 -6.106 12.526 1.00 89.56 114 PRO A O 1
ATOM 821 N N . GLU A 1 115 ? -5.487 -6.710 12.949 1.00 90.50 115 GLU A N 1
ATOM 822 C CA . GLU A 1 115 ? -4.907 -5.932 11.847 1.00 90.50 115 GLU A CA 1
ATOM 823 C C . GLU A 1 115 ? -5.451 -6.416 10.494 1.00 90.50 115 GLU A C 1
ATOM 825 O O . GLU A 1 115 ? -5.692 -7.610 10.305 1.00 90.50 115 GLU A O 1
ATOM 830 N N . ALA A 1 116 ? -5.667 -5.487 9.565 1.00 86.81 116 ALA A N 1
ATOM 831 C CA . ALA A 1 116 ? -6.207 -5.788 8.248 1.00 86.81 116 ALA A CA 1
ATOM 832 C C . ALA A 1 116 ? -5.549 -4.923 7.173 1.00 86.81 116 ALA A C 1
ATOM 834 O O . ALA A 1 116 ? -5.532 -3.700 7.286 1.00 86.81 116 ALA A O 1
ATOM 835 N N . ILE A 1 117 ? -5.073 -5.549 6.096 1.00 89.12 117 ILE A N 1
ATOM 836 C CA . ILE A 1 117 ? -4.753 -4.838 4.855 1.00 89.12 117 ILE A CA 1
ATOM 837 C C . ILE A 1 117 ? -6.073 -4.601 4.131 1.00 89.12 117 ILE A C 1
ATOM 839 O O . ILE A 1 117 ? -6.789 -5.547 3.805 1.00 89.12 117 ILE A O 1
ATOM 843 N N . THR A 1 118 ? -6.409 -3.340 3.914 1.00 88.19 118 THR A N 1
ATOM 844 C CA . THR A 1 118 ? -7.735 -2.928 3.447 1.00 88.19 118 THR A CA 1
ATOM 845 C C . THR A 1 118 ? -7.720 -2.462 1.997 1.00 88.19 118 THR A C 1
ATOM 847 O O . THR A 1 118 ? -8.743 -2.489 1.316 1.00 88.19 118 THR A O 1
ATOM 850 N N . PHE A 1 119 ? -6.542 -2.087 1.499 1.00 89.50 119 PHE A N 1
ATOM 851 C CA . PHE A 1 119 ? -6.324 -1.752 0.105 1.00 89.50 119 PHE A CA 1
ATOM 852 C C . PHE A 1 119 ? -4.907 -2.118 -0.329 1.00 89.50 119 PHE A C 1
ATOM 854 O O . PHE A 1 119 ? -3.944 -2.033 0.439 1.00 89.50 119 PHE A O 1
ATOM 861 N N . THR A 1 120 ? -4.774 -2.530 -1.585 1.00 93.38 120 THR A N 1
ATOM 862 C CA . THR A 1 120 ? -3.483 -2.766 -2.227 1.00 93.38 120 THR A CA 1
ATOM 863 C C . THR A 1 120 ? -3.544 -2.270 -3.661 1.00 93.38 120 THR A C 1
ATOM 865 O O . THR A 1 120 ? -4.517 -2.525 -4.368 1.00 93.38 120 THR A O 1
ATOM 868 N N . ALA A 1 121 ? -2.492 -1.582 -4.091 1.00 93.00 121 ALA A N 1
ATOM 869 C CA . ALA A 1 121 ? -2.290 -1.192 -5.478 1.00 93.00 121 ALA A CA 1
ATOM 870 C C . ALA A 1 121 ? -0.884 -1.588 -5.920 1.00 93.00 121 ALA A C 1
ATOM 872 O O . ALA A 1 121 ? 0.043 -1.635 -5.110 1.00 93.00 121 ALA A O 1
ATOM 873 N N . GLN A 1 122 ? -0.729 -1.857 -7.213 1.00 95.31 122 GLN A N 1
ATOM 874 C CA . GLN A 1 122 ? 0.565 -2.134 -7.819 1.00 95.31 122 GLN A CA 1
ATOM 875 C C . GLN A 1 122 ? 0.769 -1.270 -9.055 1.00 95.31 122 GLN A C 1
ATOM 877 O O . GLN A 1 122 ? -0.173 -0.987 -9.795 1.00 95.31 122 GLN A O 1
ATOM 882 N N . GLY A 1 123 ? 2.013 -0.864 -9.269 1.00 93.94 123 GLY A N 1
ATOM 883 C CA . GLY A 1 123 ? 2.446 -0.162 -10.465 1.00 93.94 123 GLY A CA 1
ATOM 884 C C . GLY A 1 123 ? 3.809 -0.644 -10.920 1.00 93.94 123 GLY A C 1
ATOM 885 O O . GLY A 1 123 ? 4.512 -1.381 -10.224 1.00 93.94 123 GLY A O 1
ATOM 886 N N . THR A 1 124 ? 4.171 -0.219 -12.119 1.00 96.69 124 THR A N 1
ATOM 887 C CA . THR A 1 124 ? 5.424 -0.591 -12.765 1.00 96.69 124 THR A CA 1
ATOM 888 C C . THR A 1 124 ? 6.090 0.634 -13.350 1.00 96.69 124 THR A C 1
ATOM 890 O O . THR A 1 124 ? 5.425 1.541 -13.847 1.00 96.69 124 THR A O 1
ATOM 893 N N . CYS A 1 125 ? 7.413 0.612 -13.338 1.00 96.25 125 CYS A N 1
ATOM 894 C CA . CYS A 1 125 ? 8.259 1.636 -13.912 1.00 96.25 125 CYS A CA 1
ATOM 895 C C . CYS A 1 125 ? 9.071 1.095 -15.069 1.00 96.25 125 CYS A C 1
ATOM 897 O O . CYS A 1 125 ? 9.829 0.132 -14.912 1.00 96.25 125 CYS A O 1
ATOM 899 N N . ASP A 1 126 ? 8.936 1.748 -16.218 1.00 95.50 126 ASP A N 1
ATOM 900 C CA . ASP A 1 126 ? 9.711 1.416 -17.403 1.00 95.50 126 ASP A CA 1
ATOM 901 C C . ASP A 1 126 ? 11.209 1.550 -17.113 1.00 95.50 126 ASP A C 1
ATOM 903 O O . ASP A 1 126 ? 11.677 2.536 -16.545 1.00 95.50 126 ASP A O 1
ATOM 907 N N . GLY A 1 127 ? 11.965 0.524 -17.500 1.00 92.75 127 GLY A N 1
ATOM 908 C CA . GLY A 1 127 ? 13.413 0.471 -17.310 1.00 92.75 127 GLY A CA 1
ATOM 909 C C . GLY A 1 127 ? 13.882 -0.045 -15.947 1.00 92.75 127 GLY A C 1
ATOM 910 O O . GLY A 1 127 ? 15.075 -0.319 -15.819 1.00 92.75 127 GLY A O 1
ATOM 911 N N . LEU A 1 128 ? 12.997 -0.244 -14.958 1.00 94.44 128 LEU A N 1
ATOM 912 C CA . LEU A 1 128 ? 13.392 -0.895 -13.704 1.00 94.44 128 LEU A CA 1
ATOM 913 C C . LEU A 1 128 ? 13.380 -2.428 -13.831 1.00 94.44 128 LEU A C 1
ATOM 915 O O . LEU A 1 128 ? 12.427 -3.002 -14.376 1.00 94.44 128 LEU A O 1
ATOM 919 N N . PRO A 1 129 ? 14.413 -3.118 -13.313 1.00 94.69 129 PRO A N 1
ATOM 920 C CA . PRO A 1 129 ? 14.458 -4.572 -13.299 1.00 94.69 129 PRO A CA 1
ATOM 921 C C . PRO A 1 129 ? 13.386 -5.160 -12.376 1.00 94.69 129 PRO A C 1
ATOM 923 O O . PRO A 1 129 ? 12.986 -4.557 -11.383 1.00 94.69 129 PRO A O 1
ATOM 926 N N . TRP A 1 130 ? 12.964 -6.385 -12.677 1.00 92.19 130 TRP A N 1
ATOM 927 C CA . TRP A 1 130 ? 12.230 -7.223 -11.734 1.00 92.19 130 TRP A CA 1
ATOM 928 C C . TRP A 1 130 ? 13.246 -8.034 -10.943 1.00 92.19 130 TRP A C 1
ATOM 930 O O . TRP A 1 130 ? 14.160 -8.617 -11.535 1.00 92.19 130 TRP A O 1
ATOM 940 N N . LEU A 1 131 ? 13.095 -8.101 -9.621 1.00 83.56 131 LEU A N 1
ATOM 941 C CA . LEU A 1 131 ? 13.811 -9.127 -8.875 1.00 83.56 131 LEU A CA 1
ATOM 942 C C . LEU A 1 131 ? 13.299 -10.478 -9.351 1.00 83.56 131 LEU A C 1
ATOM 944 O O . LEU A 1 131 ? 12.093 -10.731 -9.350 1.00 83.56 131 LEU A O 1
ATOM 948 N N . ALA A 1 132 ? 14.218 -11.319 -9.824 1.00 65.31 132 ALA A N 1
ATOM 949 C CA . ALA A 1 132 ? 13.874 -12.669 -10.225 1.00 65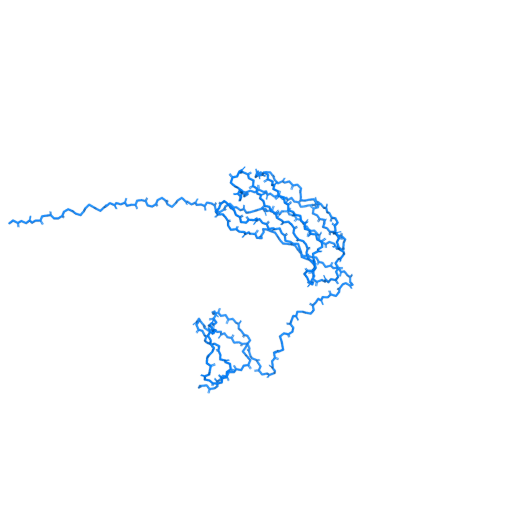.31 132 ALA A CA 1
ATOM 950 C C . ALA A 1 132 ? 13.156 -13.329 -9.045 1.00 65.31 132 ALA A C 1
ATOM 952 O O . ALA A 1 132 ? 13.714 -13.399 -7.947 1.00 65.31 132 ALA A O 1
ATOM 953 N N . ALA A 1 133 ? 11.917 -13.783 -9.266 1.00 60.25 133 ALA A N 1
ATOM 954 C CA . ALA A 1 133 ? 11.246 -14.653 -8.313 1.00 60.25 133 ALA A CA 1
ATOM 955 C C . ALA A 1 133 ? 12.238 -15.756 -7.942 1.00 60.25 133 ALA A C 1
ATOM 957 O O . ALA A 1 133 ? 12.897 -16.276 -8.849 1.00 60.25 133 ALA A O 1
ATOM 958 N N . CYS A 1 134 ? 12.389 -16.053 -6.644 1.00 53.38 134 CYS A N 1
ATOM 959 C CA . CYS A 1 134 ? 13.261 -17.125 -6.175 1.00 53.38 134 CYS A CA 1
ATOM 960 C C . CYS A 1 134 ? 13.042 -18.332 -7.081 1.00 53.38 134 CYS A C 1
ATOM 962 O O . CYS A 1 134 ? 11.980 -18.954 -7.057 1.00 53.38 134 CYS A O 1
ATOM 964 N N . THR A 1 135 ? 14.020 -18.607 -7.939 1.00 50.31 135 THR A N 1
ATOM 965 C CA . THR A 1 135 ? 13.978 -19.759 -8.818 1.00 50.31 135 THR A CA 1
ATOM 966 C C . THR A 1 135 ? 14.182 -20.920 -7.872 1.00 50.31 135 THR A C 1
ATOM 968 O O . THR A 1 135 ? 15.304 -21.198 -7.450 1.00 50.31 135 THR A O 1
ATOM 971 N N . LEU A 1 136 ? 13.083 -21.547 -7.441 1.00 58.62 136 LEU A N 1
ATOM 972 C CA . LEU A 1 136 ? 13.185 -22.856 -6.826 1.00 58.62 136 LEU A CA 1
ATOM 973 C C . LEU A 1 136 ? 13.913 -23.705 -7.863 1.00 58.62 136 LEU A C 1
ATOM 975 O O . LEU A 1 136 ? 13.428 -23.873 -8.983 1.00 58.62 136 LEU A O 1
ATOM 979 N N . ASN A 1 137 ? 15.114 -24.158 -7.519 1.00 61.56 137 ASN A N 1
ATOM 980 C CA . ASN A 1 137 ? 15.833 -25.110 -8.339 1.00 61.56 137 ASN A CA 1
ATOM 981 C C . ASN A 1 137 ? 15.057 -26.426 -8.252 1.00 61.56 137 ASN A C 1
ATOM 983 O O . ASN A 1 137 ? 15.280 -27.207 -7.333 1.00 61.56 137 ASN A O 1
ATOM 987 N N . ILE A 1 138 ? 14.069 -26.593 -9.131 1.00 66.88 138 ILE A N 1
ATOM 988 C CA . ILE A 1 138 ? 13.243 -27.791 -9.241 1.00 66.88 138 ILE A CA 1
ATOM 989 C C . ILE A 1 138 ? 14.079 -28.810 -10.020 1.00 66.88 138 ILE A C 1
ATOM 991 O O . ILE A 1 138 ? 14.337 -28.582 -11.204 1.00 66.88 138 ILE A O 1
ATOM 995 N N . PRO A 1 139 ? 14.536 -29.906 -9.392 1.00 71.06 139 PRO A N 1
ATOM 996 C CA . PRO A 1 139 ? 15.328 -30.914 -10.084 1.00 71.06 139 PRO A CA 1
ATOM 997 C C . PRO A 1 139 ? 14.556 -31.535 -11.251 1.00 71.06 139 PRO A C 1
ATOM 999 O O . PRO A 1 139 ? 13.334 -31.712 -11.183 1.00 71.06 139 PRO A O 1
ATOM 1002 N N . GLU A 1 140 ? 15.279 -31.892 -12.312 1.00 69.19 140 GLU A N 1
ATOM 1003 C CA . GLU A 1 140 ? 14.730 -32.650 -13.435 1.00 69.19 140 GLU A CA 1
ATOM 1004 C C . GLU A 1 140 ? 14.137 -33.976 -12.925 1.00 69.19 140 GLU A C 1
ATOM 1006 O O . GLU A 1 140 ? 14.778 -34.690 -12.156 1.00 69.19 140 GLU A O 1
ATOM 1011 N N . GLY A 1 141 ? 12.890 -34.274 -13.304 1.00 70.25 141 GLY A N 1
ATOM 1012 C CA . GLY A 1 141 ? 12.125 -35.417 -12.781 1.00 70.25 141 GLY A CA 1
ATOM 1013 C C . GLY A 1 141 ? 11.105 -35.070 -11.690 1.00 70.25 141 GLY A C 1
ATOM 1014 O O . GLY A 1 141 ? 10.326 -35.936 -11.298 1.00 70.25 141 GLY A O 1
ATOM 1015 N N . SER A 1 142 ? 11.048 -33.812 -11.239 1.00 76.06 142 SER A N 1
ATOM 1016 C CA . SER A 1 142 ? 9.979 -33.365 -10.338 1.00 76.06 142 SER A CA 1
ATOM 1017 C C . SER A 1 142 ? 8.616 -33.382 -11.038 1.00 76.06 142 SER A C 1
ATOM 1019 O O . SER A 1 142 ? 8.496 -32.967 -12.193 1.00 76.06 142 SER A O 1
ATOM 1021 N N . VAL A 1 143 ? 7.572 -33.803 -10.326 1.00 79.12 143 VAL A N 1
ATOM 1022 C CA . VAL A 1 143 ? 6.192 -33.859 -10.833 1.00 79.12 143 VAL A CA 1
ATOM 1023 C C . VAL A 1 143 ? 5.265 -32.985 -10.000 1.00 79.12 143 VAL A C 1
ATOM 1025 O O . VAL A 1 143 ? 5.469 -32.801 -8.805 1.00 79.12 143 VAL A O 1
ATOM 1028 N N . VAL A 1 144 ? 4.219 -32.443 -10.618 1.00 79.50 144 VAL A N 1
ATOM 1029 C CA . VAL A 1 144 ? 3.140 -31.784 -9.873 1.00 79.50 144 VAL A CA 1
ATOM 1030 C C . VAL A 1 144 ? 2.205 -32.867 -9.341 1.00 79.50 144 VAL A C 1
ATOM 1032 O O . VAL A 1 144 ? 1.688 -33.667 -10.119 1.00 79.50 144 VAL A O 1
ATOM 1035 N N . GLY A 1 145 ? 2.006 -32.903 -8.024 1.00 77.50 145 GLY A N 1
ATOM 1036 C CA . GLY A 1 145 ? 1.171 -33.894 -7.346 1.00 77.50 145 GLY A CA 1
ATOM 1037 C C . GLY A 1 145 ? 0.221 -33.258 -6.337 1.00 77.50 145 GLY A C 1
ATOM 1038 O O . GLY A 1 145 ? 0.473 -32.164 -5.830 1.00 77.50 145 GLY A O 1
ATOM 1039 N N . GLU A 1 146 ? -0.879 -33.944 -6.038 1.00 79.69 146 GLU A N 1
ATOM 1040 C CA . GLU A 1 146 ? -1.772 -33.554 -4.947 1.00 79.69 146 GLU A CA 1
ATOM 1041 C C . GLU A 1 146 ? -1.352 -34.232 -3.644 1.00 79.69 146 GLU A C 1
ATOM 1043 O O . GLU A 1 146 ? -1.198 -35.452 -3.584 1.00 79.69 146 GLU A O 1
ATOM 1048 N N . ALA A 1 147 ? -1.191 -33.435 -2.590 1.00 78.75 147 ALA A N 1
ATOM 1049 C CA . ALA A 1 147 ? -1.033 -33.946 -1.242 1.00 78.75 147 ALA A CA 1
ATOM 1050 C C . ALA A 1 147 ? -2.421 -34.090 -0.597 1.00 78.75 147 ALA A C 1
ATOM 1052 O O . ALA A 1 147 ? -3.168 -33.106 -0.547 1.00 78.75 147 ALA A O 1
ATOM 1053 N N . PRO A 1 148 ? -2.794 -35.275 -0.084 1.00 80.62 148 PRO A N 1
ATOM 1054 C CA . PRO A 1 148 ? -3.971 -35.410 0.763 1.00 80.62 148 PRO A CA 1
ATOM 1055 C C . PRO A 1 148 ? -3.750 -34.725 2.119 1.00 80.62 148 PRO A C 1
ATOM 1057 O O . PRO A 1 148 ? -2.623 -34.436 2.527 1.00 80.62 148 PRO A O 1
ATOM 1060 N N . LEU A 1 149 ? -4.842 -34.493 2.853 1.00 80.88 149 LEU A N 1
ATOM 1061 C CA . LEU A 1 149 ? -4.774 -33.968 4.216 1.00 80.88 149 LEU A CA 1
ATOM 1062 C C . LEU A 1 149 ? -3.910 -34.888 5.086 1.00 80.88 149 LEU A C 1
ATOM 1064 O O . LEU A 1 149 ? -4.210 -36.073 5.221 1.00 80.88 149 LEU A O 1
ATOM 1068 N N . GLY A 1 150 ? -2.871 -34.327 5.705 1.00 76.19 150 GLY A N 1
ATOM 1069 C CA . GLY A 1 150 ? -2.007 -35.084 6.604 1.00 76.19 150 GLY A CA 1
ATOM 1070 C C . GLY A 1 150 ? -0.815 -35.761 5.925 1.00 76.19 150 GLY A C 1
ATOM 1071 O O . GLY A 1 150 ? -0.147 -36.563 6.574 1.00 76.19 150 GLY A O 1
ATOM 1072 N N . ALA A 1 151 ? -0.537 -35.474 4.648 1.00 78.62 151 ALA A N 1
ATOM 1073 C CA . ALA A 1 151 ? 0.599 -36.072 3.953 1.00 78.62 151 ALA A CA 1
ATOM 1074 C C . ALA A 1 151 ? 1.928 -35.712 4.637 1.00 78.62 151 ALA A C 1
ATOM 1076 O O . ALA A 1 151 ? 2.228 -34.538 4.867 1.00 78.62 151 ALA A O 1
ATOM 1077 N N . SER A 1 152 ? 2.727 -36.727 4.962 1.00 79.31 152 SER A N 1
ATOM 1078 C CA . SER A 1 152 ? 4.058 -36.547 5.541 1.00 79.31 152 SER A CA 1
ATOM 1079 C C . SER A 1 152 ? 5.081 -36.233 4.454 1.00 79.31 152 SER A C 1
ATOM 1081 O O . SER A 1 152 ? 5.052 -36.816 3.371 1.00 79.31 152 SER A O 1
ATOM 1083 N N . VAL A 1 153 ? 6.003 -35.319 4.750 1.00 78.00 153 VAL A N 1
ATOM 1084 C CA . VAL A 1 153 ? 7.151 -35.035 3.878 1.00 78.00 153 VAL A CA 1
ATOM 1085 C C . VAL A 1 153 ? 8.312 -35.927 4.289 1.00 78.00 153 VAL A C 1
ATOM 1087 O O . VAL A 1 153 ? 8.623 -35.992 5.476 1.00 78.00 153 VAL A O 1
ATOM 1090 N N . TYR A 1 154 ? 8.980 -36.558 3.329 1.00 74.56 154 TYR A N 1
ATOM 1091 C CA . TYR A 1 154 ? 10.148 -37.409 3.562 1.00 74.56 154 TYR A CA 1
ATOM 1092 C C . TYR A 1 154 ? 11.418 -36.705 3.077 1.00 74.56 154 TYR A C 1
ATOM 1094 O O . TYR A 1 154 ? 11.420 -36.113 1.998 1.00 74.56 154 TYR A O 1
ATOM 1102 N N . SER A 1 155 ? 12.491 -36.739 3.872 1.00 70.25 155 SER A N 1
ATOM 1103 C CA . SER A 1 155 ? 13.808 -36.204 3.475 1.00 70.25 155 SER A CA 1
ATOM 1104 C C . SER A 1 155 ? 14.679 -37.245 2.775 1.00 70.25 155 SER A C 1
ATOM 1106 O O . SER A 1 155 ? 15.578 -36.891 2.014 1.00 70.25 155 SER A O 1
ATOM 1108 N N . SER A 1 156 ? 14.411 -38.523 3.034 1.00 71.38 156 SER A N 1
ATOM 1109 C CA . SER A 1 156 ? 15.012 -39.686 2.388 1.00 71.38 156 SER A CA 1
ATOM 1110 C C . SER A 1 156 ? 14.011 -40.859 2.429 1.00 71.38 156 SER A C 1
ATOM 1112 O O . SER A 1 156 ? 13.030 -40.775 3.180 1.00 71.38 156 SER A O 1
ATOM 1114 N N . PRO A 1 157 ? 14.194 -41.928 1.629 1.00 69.19 157 PRO A N 1
ATOM 1115 C CA . PRO A 1 157 ? 13.290 -43.077 1.640 1.00 69.19 157 PRO A CA 1
ATOM 1116 C C . PRO A 1 157 ? 13.091 -43.643 3.050 1.00 69.19 157 PRO A C 1
ATOM 1118 O O . PRO A 1 157 ? 14.053 -43.968 3.747 1.00 69.19 157 PRO A O 1
ATOM 1121 N N . GLY A 1 158 ? 11.835 -43.725 3.489 1.00 71.75 158 GLY A N 1
ATOM 1122 C CA . GLY A 1 158 ? 11.462 -44.171 4.837 1.00 71.75 158 GLY A CA 1
ATOM 1123 C C . GLY A 1 158 ? 11.734 -43.193 5.997 1.00 71.75 158 GLY A C 1
ATOM 1124 O O . GLY A 1 158 ? 11.360 -43.500 7.129 1.00 71.75 158 GLY A O 1
ATOM 1125 N N . GLU A 1 159 ? 12.320 -42.014 5.761 1.00 78.06 159 GLU A N 1
ATOM 1126 C CA . GLU A 1 159 ? 12.610 -41.013 6.799 1.00 78.06 159 GLU A CA 1
ATOM 1127 C C . GLU A 1 159 ? 11.637 -39.827 6.721 1.00 78.06 159 GLU A C 1
ATOM 1129 O O . GLU A 1 159 ? 11.861 -38.833 6.022 1.00 78.06 159 GLU A O 1
ATOM 1134 N N . ALA A 1 160 ? 10.517 -39.950 7.439 1.00 76.88 160 ALA A N 1
ATOM 1135 C CA . ALA A 1 160 ? 9.536 -38.879 7.546 1.00 76.88 160 ALA A CA 1
ATOM 1136 C C . ALA A 1 160 ? 10.095 -37.709 8.370 1.00 76.88 160 ALA A C 1
ATOM 1138 O O . ALA A 1 160 ? 10.675 -37.882 9.441 1.00 76.88 160 ALA A O 1
ATOM 1139 N N . THR A 1 161 ? 9.858 -36.498 7.889 1.00 78.50 161 THR A N 1
ATOM 1140 C CA . THR A 1 161 ? 10.084 -35.265 8.639 1.00 78.50 161 THR A CA 1
ATOM 1141 C C . THR A 1 161 ? 8.899 -34.983 9.568 1.00 78.50 161 THR A C 1
ATOM 1143 O O . THR A 1 161 ? 7.815 -35.545 9.425 1.00 78.50 161 THR A O 1
ATOM 1146 N N . ASN A 1 162 ? 9.063 -34.024 10.480 1.00 81.69 162 ASN A N 1
ATOM 1147 C CA . ASN A 1 162 ? 7.961 -33.526 11.313 1.00 81.69 162 ASN A CA 1
ATOM 1148 C C . ASN A 1 162 ? 7.012 -32.572 10.558 1.00 81.69 162 ASN A C 1
ATOM 1150 O O . ASN A 1 162 ? 6.189 -31.900 11.180 1.00 81.69 162 ASN A O 1
ATOM 1154 N N . ILE A 1 163 ? 7.145 -32.461 9.232 1.00 79.75 163 ILE A N 1
ATOM 1155 C CA . ILE A 1 163 ? 6.318 -31.589 8.402 1.00 79.75 163 ILE A CA 1
ATOM 1156 C C . ILE A 1 163 ? 5.136 -32.396 7.878 1.00 79.75 163 ILE A C 1
ATOM 1158 O O . ILE A 1 163 ? 5.290 -33.415 7.204 1.00 79.75 163 ILE A O 1
ATOM 1162 N N . THR A 1 164 ? 3.943 -31.896 8.180 1.00 80.69 164 THR A N 1
ATOM 1163 C CA . THR A 1 164 ? 2.683 -32.391 7.631 1.00 80.69 164 THR A CA 1
ATOM 1164 C C . THR A 1 164 ? 2.158 -31.366 6.638 1.00 80.69 164 THR A C 1
ATOM 1166 O O . THR A 1 164 ? 2.013 -30.192 6.982 1.00 80.69 164 THR A O 1
ATOM 1169 N N . LEU A 1 165 ? 1.895 -31.794 5.407 1.00 77.38 165 LEU A N 1
ATOM 1170 C CA . LEU A 1 165 ? 1.331 -30.935 4.378 1.00 77.38 165 LEU A CA 1
ATOM 1171 C C . LEU A 1 165 ? -0.169 -30.747 4.601 1.00 77.38 165 LEU A C 1
ATOM 1173 O O . LEU A 1 165 ? -0.910 -31.672 4.955 1.00 77.38 165 LEU A O 1
ATOM 1177 N N . ASN A 1 166 ? -0.614 -29.522 4.342 1.00 79.25 166 ASN A N 1
ATOM 1178 C CA . ASN A 1 166 ? -2.023 -29.249 4.128 1.00 79.25 166 ASN A CA 1
ATOM 1179 C C . ASN A 1 166 ? -2.450 -29.850 2.780 1.00 79.25 166 ASN A C 1
ATOM 1181 O O . ASN A 1 166 ? -1.612 -30.036 1.899 1.00 79.25 166 ASN A O 1
ATOM 1185 N N . PRO A 1 167 ? -3.739 -30.159 2.591 1.00 82.75 167 PRO A N 1
ATOM 1186 C CA . PRO A 1 167 ? -4.217 -30.636 1.308 1.00 82.75 167 PRO A CA 1
ATOM 1187 C C . PRO A 1 167 ? -4.022 -29.559 0.238 1.00 82.75 167 PRO A C 1
ATOM 1189 O O . PRO A 1 167 ? -4.350 -28.391 0.463 1.00 82.75 167 PRO A O 1
ATOM 1192 N N . GLY A 1 168 ? -3.493 -29.943 -0.920 1.00 82.94 168 GLY A N 1
ATOM 1193 C CA . GLY A 1 168 ? -3.232 -29.004 -2.007 1.00 82.94 168 GLY A CA 1
ATOM 1194 C C . GLY A 1 168 ? -2.308 -29.549 -3.088 1.00 82.94 168 GLY A C 1
ATOM 1195 O O . GLY A 1 168 ? -1.853 -30.691 -3.031 1.00 82.94 168 GLY A O 1
ATOM 1196 N N . THR A 1 169 ? -2.035 -28.712 -4.084 1.00 80.62 169 THR A N 1
ATOM 1197 C CA . THR A 1 169 ? -1.113 -29.017 -5.180 1.00 80.62 169 THR A CA 1
ATOM 1198 C C . THR A 1 169 ? 0.309 -28.614 -4.802 1.00 80.62 169 THR A C 1
ATOM 1200 O O . THR A 1 169 ? 0.560 -27.462 -4.449 1.00 80.62 169 THR A O 1
ATOM 1203 N N . TYR A 1 170 ? 1.244 -29.553 -4.917 1.00 78.69 170 TYR A N 1
ATOM 1204 C CA . TYR A 1 170 ? 2.654 -29.365 -4.590 1.00 78.69 170 TYR A CA 1
ATOM 1205 C C . TYR A 1 170 ? 3.549 -29.823 -5.742 1.00 78.69 170 TYR A C 1
ATOM 1207 O O . TYR A 1 170 ? 3.160 -30.638 -6.581 1.00 78.69 170 TYR A O 1
ATOM 1215 N N . ILE A 1 171 ? 4.778 -29.311 -5.760 1.00 76.12 171 ILE A N 1
ATOM 1216 C CA . ILE A 1 171 ? 5.847 -29.832 -6.613 1.00 76.12 171 ILE A CA 1
ATOM 1217 C C . ILE A 1 171 ? 6.561 -30.925 -5.821 1.00 76.12 171 ILE A C 1
ATOM 1219 O O . ILE A 1 171 ? 7.155 -30.662 -4.777 1.00 76.12 171 ILE A O 1
ATOM 1223 N N . VAL A 1 172 ? 6.471 -32.154 -6.312 1.00 72.50 172 VAL A N 1
ATOM 1224 C CA . VAL A 1 172 ? 7.065 -33.348 -5.720 1.00 72.50 172 VAL A CA 1
ATOM 1225 C C . VAL A 1 172 ? 8.418 -33.580 -6.377 1.00 72.50 172 VAL A C 1
ATOM 1227 O O . VAL A 1 172 ? 8.498 -33.888 -7.562 1.00 72.50 172 VAL A O 1
ATOM 1230 N N . VAL A 1 173 ? 9.481 -33.419 -5.594 1.00 72.12 173 VAL A N 1
ATOM 1231 C CA . VAL A 1 173 ? 10.880 -33.496 -6.056 1.00 72.12 173 VAL A CA 1
ATOM 1232 C C . VAL A 1 173 ? 11.409 -34.947 -6.102 1.00 72.12 173 VAL A C 1
ATOM 1234 O O . VAL A 1 173 ? 12.526 -35.203 -6.539 1.00 72.12 173 VAL A O 1
ATOM 1237 N N . GLY A 1 174 ? 10.578 -35.913 -5.706 1.00 64.81 174 GLY A N 1
ATOM 1238 C CA . GLY A 1 174 ? 10.802 -37.354 -5.827 1.00 64.81 174 GLY A CA 1
ATOM 1239 C C . GLY A 1 174 ? 9.635 -38.128 -5.207 1.00 64.81 174 GLY A C 1
ATOM 1240 O O . GLY A 1 174 ? 9.038 -37.659 -4.239 1.00 64.81 174 GLY A O 1
ATOM 1241 N N . GLN A 1 175 ? 9.278 -39.280 -5.776 1.00 57.81 175 GLN A N 1
ATOM 1242 C CA . GLN A 1 175 ? 8.333 -40.226 -5.173 1.00 57.81 175 GLN A CA 1
ATOM 1243 C C . GLN A 1 175 ? 9.125 -41.433 -4.668 1.00 57.81 175 GLN A C 1
ATOM 1245 O O . GLN A 1 175 ? 9.941 -41.977 -5.408 1.00 57.81 175 GLN A O 1
ATOM 1250 N N . ASP A 1 176 ? 8.914 -41.816 -3.409 1.00 54.56 176 ASP A N 1
ATOM 1251 C CA . ASP A 1 176 ? 9.404 -43.096 -2.900 1.00 54.56 176 ASP A CA 1
ATOM 1252 C C . ASP A 1 176 ? 8.508 -44.197 -3.488 1.00 54.56 176 ASP A C 1
ATOM 1254 O O . ASP A 1 176 ? 7.281 -44.129 -3.358 1.00 54.56 176 ASP A O 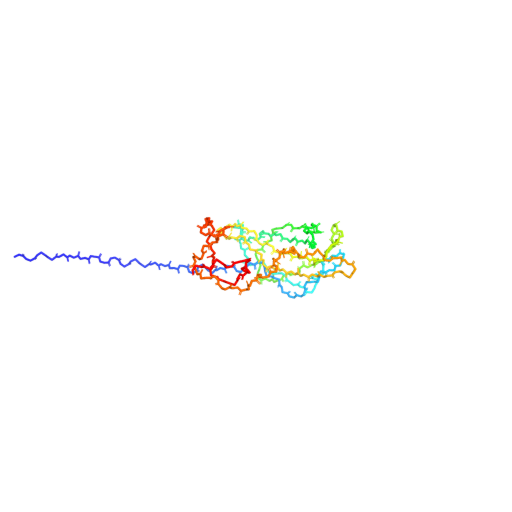1
ATOM 1258 N N . GLU A 1 177 ? 9.098 -45.166 -4.190 1.00 53.22 177 GLU A N 1
ATOM 1259 C CA . GLU A 1 177 ? 8.383 -46.350 -4.673 1.00 53.22 177 GLU A CA 1
ATOM 1260 C C . GLU A 1 177 ? 8.136 -47.273 -3.474 1.00 53.22 177 GLU A C 1
ATOM 1262 O O . GLU A 1 177 ? 8.920 -48.179 -3.196 1.00 53.22 177 GLU A O 1
ATOM 1267 N N . SER A 1 178 ? 7.071 -47.002 -2.717 1.00 52.34 178 SER A N 1
ATOM 1268 C CA . SER A 1 178 ? 6.568 -47.934 -1.699 1.00 52.34 178 SER A CA 1
ATOM 1269 C C . SER A 1 178 ? 5.689 -49.015 -2.316 1.00 52.34 178 SER A C 1
ATOM 1271 O O . SER A 1 178 ? 4.750 -48.651 -3.061 1.00 52.34 178 SER A O 1
#

Radius of gyration: 26.02 Å; chains: 1; bounding box: 60×60×64 Å

pLDDT: mean 80.72, std 17.83, range [35.06, 98.12]

Secondary structure (DSSP, 8-state):
---------------------PPP-EEES--EE-SSEEEEEEEEEE----SSSSSEEEEEEEEE-TT--EEEEEEEEEE--SS-EEEEEEE-SS---SBPEEEEEEEPPBTTBPPEEEEEEEE--TTPPBPPP------TT-EEEEEPTTEEEEEETTEEEEEEEPSEEEEES-----

Foldseek 3Di:
DDDDDDDPPPPPPPPPPPPPPFQAWAKDADWAQEQWWIDQQGIWIAGADDQPVPQKWWKKKWKAALVRHTFDIDIDIDGHDPDTDGPDMDTTPDGHQADKIKIWMWTPHHPPRHIDGRDMDIDDYPPHYHDPDPPPCQDPPKDWDWDDFQRFDAPDQPRTDPDGDHTDIDTGSDDRPD